Protein AF-A0AA50VEQ4-F1 (afdb_monomer)

Foldseek 3Di:
DVVVLVVCVVVVVLVVNLVVCVVVVVNLVSLVSCCPVVVPLVVLLVSCVVVLDPVSVLSSLLSPLLPLVSLLVCLQRVLVRDDCVSNVVNNDPPRPRPCVVVSNVVSVVVSVVVVVVVVVVVVVD

Structure (mmCIF, N/CA/C/O backbone):
data_AF-A0AA50VEQ4-F1
#
_entry.id   AF-A0AA50VEQ4-F1
#
loop_
_atom_site.group_PDB
_atom_site.id
_atom_site.type_symbol
_atom_site.label_atom_id
_atom_site.label_alt_id
_atom_site.label_comp_id
_atom_site.label_asym_id
_atom_site.label_entity_id
_atom_site.label_seq_id
_atom_site.pdbx_PDB_ins_code
_atom_site.Cartn_x
_atom_site.Cartn_y
_atom_site.Cartn_z
_atom_site.occupancy
_atom_site.B_iso_or_equiv
_atom_site.auth_seq_id
_atom_site.auth_comp_id
_atom_site.auth_asym_id
_atom_site.auth_atom_id
_atom_site.pdbx_PDB_model_num
ATOM 1 N N . ILE A 1 1 ? -20.248 -13.996 12.424 1.00 79.94 1 ILE A N 1
ATOM 2 C CA . ILE A 1 1 ? -19.191 -13.020 12.056 1.00 79.94 1 ILE A CA 1
ATOM 3 C C . ILE A 1 1 ? -19.666 -11.602 12.339 1.00 79.94 1 ILE A C 1
ATOM 5 O O . ILE A 1 1 ? -18.954 -10.915 13.048 1.00 79.94 1 ILE A O 1
ATOM 9 N 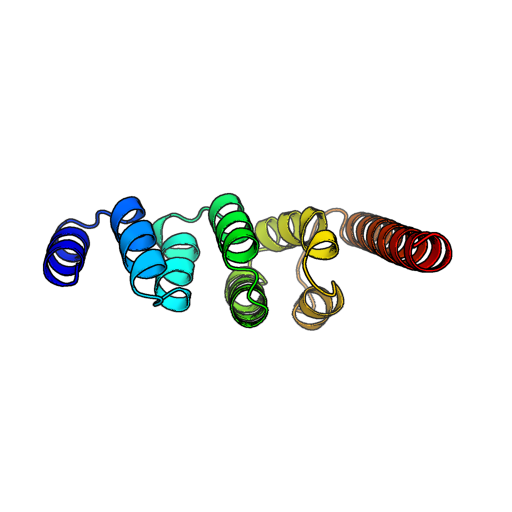N . GLN A 1 2 ? -20.857 -11.200 11.878 1.00 85.25 2 GLN A N 1
ATOM 10 C CA . GLN A 1 2 ? -21.395 -9.863 12.163 1.00 85.25 2 GLN A CA 1
ATOM 11 C C . GLN A 1 2 ? -21.469 -9.548 13.667 1.00 85.25 2 GLN A C 1
ATOM 13 O O . GLN A 1 2 ? -20.858 -8.588 14.097 1.00 85.25 2 GLN A O 1
ATOM 18 N N . GLU A 1 3 ? -22.055 -10.430 14.483 1.00 89.31 3 GLU A N 1
ATOM 19 C CA . GLU A 1 3 ? -22.104 -10.234 15.946 1.00 89.31 3 GLU A CA 1
ATOM 20 C C . GLU A 1 3 ? -20.712 -10.081 16.590 1.00 89.31 3 GLU A C 1
ATOM 22 O O . GLU A 1 3 ? -20.540 -9.337 17.547 1.00 89.31 3 GLU A O 1
ATOM 27 N N . ALA A 1 4 ? -19.694 -10.768 16.055 1.00 89.12 4 ALA A N 1
ATOM 28 C CA . ALA A 1 4 ? -18.322 -10.625 16.536 1.00 89.12 4 ALA A CA 1
ATOM 29 C C . ALA A 1 4 ? -17.716 -9.278 16.115 1.00 89.12 4 ALA A C 1
ATOM 31 O O . ALA A 1 4 ? -16.968 -8.686 16.884 1.00 89.12 4 ALA A O 1
ATOM 32 N N . LEU A 1 5 ? -18.049 -8.790 14.914 1.00 89.62 5 LEU A N 1
ATOM 33 C CA . LEU A 1 5 ? -17.630 -7.474 14.443 1.00 89.62 5 LEU A CA 1
ATOM 34 C C . LEU A 1 5 ? -18.252 -6.368 15.298 1.00 89.62 5 LEU A C 1
ATOM 36 O O . LEU A 1 5 ? -17.526 -5.462 15.686 1.00 89.62 5 LEU A O 1
ATOM 40 N N . ASP A 1 6 ? -19.536 -6.483 15.637 1.00 91.06 6 ASP A N 1
ATOM 41 C CA . ASP A 1 6 ? -20.250 -5.505 16.464 1.00 91.06 6 ASP A CA 1
ATOM 42 C C . ASP A 1 6 ? -19.614 -5.416 17.866 1.00 91.06 6 ASP A C 1
ATOM 44 O O . ASP A 1 6 ? -19.278 -4.334 18.341 1.00 91.06 6 ASP A O 1
ATOM 48 N N . VAL A 1 7 ? -19.307 -6.562 18.490 1.00 92.81 7 VAL A N 1
ATOM 49 C CA . VAL A 1 7 ? -18.580 -6.596 19.775 1.00 92.81 7 VAL A CA 1
ATOM 50 C C . VAL A 1 7 ? -17.183 -5.981 19.650 1.00 92.81 7 VAL A C 1
ATOM 52 O O . VAL A 1 7 ? -16.756 -5.236 20.534 1.00 92.81 7 VAL A O 1
ATOM 55 N N . CYS A 1 8 ? -16.449 -6.279 18.575 1.00 91.94 8 CYS A N 1
ATOM 56 C CA . CYS A 1 8 ? -15.130 -5.690 18.355 1.00 91.94 8 CYS A CA 1
ATOM 57 C C . CYS A 1 8 ? -15.202 -4.177 18.098 1.00 91.94 8 CYS A C 1
ATOM 59 O O . CYS A 1 8 ? -14.306 -3.464 18.540 1.00 91.94 8 CYS A O 1
ATOM 61 N N . GLN A 1 9 ? -16.251 -3.688 17.432 1.00 89.81 9 GLN A N 1
ATOM 62 C CA . GLN A 1 9 ? -16.507 -2.261 17.226 1.00 89.81 9 GLN A CA 1
ATOM 63 C C . GLN A 1 9 ? -16.780 -1.550 18.553 1.00 89.81 9 GLN A C 1
ATOM 65 O O . GLN A 1 9 ? -16.140 -0.537 18.832 1.00 89.81 9 GLN A O 1
ATOM 70 N N . ASP A 1 10 ? -17.647 -2.115 19.395 1.00 92.69 10 ASP A N 1
ATOM 71 C CA . ASP A 1 10 ? -18.003 -1.545 20.701 1.00 92.69 10 ASP A CA 1
ATOM 72 C C . ASP A 1 10 ? -16.809 -1.464 21.666 1.00 92.69 10 ASP A C 1
ATOM 74 O O . ASP A 1 10 ? -16.756 -0.584 22.525 1.00 92.69 10 ASP A O 1
ATOM 78 N N . ASN A 1 11 ? -15.846 -2.380 21.530 1.00 92.19 11 ASN A N 1
ATOM 79 C CA . ASN A 1 11 ? -14.659 -2.465 22.386 1.00 92.19 11 ASN A CA 1
ATOM 80 C C . ASN A 1 11 ? -13.378 -1.930 21.719 1.00 92.19 11 ASN A C 1
ATOM 82 O O . ASN A 1 11 ? -12.298 -2.063 22.292 1.00 92.19 11 ASN A O 1
ATOM 86 N N . GLU A 1 12 ? -13.476 -1.348 20.518 1.00 91.81 12 GLU A N 1
ATOM 87 C CA . GLU A 1 12 ? -12.338 -0.814 19.752 1.00 91.81 12 GLU A CA 1
ATOM 88 C C . GLU A 1 12 ? -11.202 -1.834 19.501 1.00 91.81 12 GLU A C 1
ATOM 90 O O . GLU A 1 12 ? -10.015 -1.495 19.454 1.00 91.81 12 GLU A O 1
ATOM 95 N N . PHE A 1 13 ? -11.550 -3.106 19.297 1.00 93.62 13 PHE A N 1
ATOM 96 C CA . PHE A 1 13 ? -10.607 -4.184 18.976 1.00 93.62 13 PHE A CA 1
ATOM 97 C C . PHE A 1 13 ? -10.194 -4.143 17.498 1.00 93.62 13 PHE A C 1
ATOM 99 O O . PHE A 1 13 ? -10.557 -4.995 16.687 1.00 93.62 13 PHE A O 1
ATOM 106 N N . TYR A 1 14 ? -9.442 -3.104 17.130 1.00 92.75 14 TYR A N 1
ATOM 107 C CA . TYR A 1 14 ? -9.080 -2.793 15.745 1.00 92.75 14 TYR A CA 1
ATOM 108 C C . TYR A 1 14 ? -8.360 -3.926 14.983 1.00 92.75 14 TYR A C 1
ATOM 110 O O . TYR A 1 14 ? -8.718 -4.153 13.824 1.00 92.75 14 TYR A O 1
ATOM 118 N N . PRO A 1 15 ? -7.378 -4.659 15.550 1.00 91.69 15 PRO A N 1
ATOM 119 C CA . PRO A 1 15 ? -6.750 -5.787 14.853 1.00 91.69 15 PRO A CA 1
ATOM 120 C C . PRO A 1 15 ? -7.748 -6.898 14.495 1.00 91.69 15 PRO A C 1
ATOM 122 O O . PRO A 1 15 ? -7.738 -7.420 13.378 1.00 91.69 15 PRO A O 1
ATOM 125 N N . GLU A 1 16 ? -8.642 -7.227 15.423 1.00 93.50 16 GLU A N 1
ATOM 126 C CA . GLU A 1 16 ? -9.687 -8.231 15.259 1.00 93.50 16 GLU A CA 1
ATOM 127 C C . GLU A 1 16 ? -10.739 -7.762 14.248 1.00 93.50 16 GLU A C 1
ATOM 129 O O . GLU A 1 16 ? -11.145 -8.544 13.389 1.00 93.50 16 GLU A O 1
ATOM 134 N N . MET A 1 17 ? -11.117 -6.479 14.271 1.00 92.75 17 MET A N 1
ATOM 135 C CA . MET A 1 17 ? -12.009 -5.882 13.266 1.00 92.75 17 MET A CA 1
ATOM 136 C C . MET A 1 17 ? -11.437 -6.030 11.857 1.00 92.75 17 MET A C 1
ATOM 138 O O . MET A 1 17 ? -12.145 -6.479 10.961 1.00 92.75 17 MET A O 1
ATOM 142 N N . VAL A 1 18 ? -10.154 -5.711 11.655 1.00 93.31 18 VAL A N 1
ATOM 143 C CA . VAL A 1 18 ? -9.477 -5.859 10.354 1.00 93.31 18 VAL A CA 1
ATOM 144 C C . VAL A 1 18 ? -9.522 -7.310 9.877 1.00 93.31 18 VAL A C 1
ATOM 146 O O . VAL A 1 18 ? -9.867 -7.569 8.723 1.00 93.31 18 VAL A O 1
ATOM 149 N N . PHE A 1 19 ? -9.232 -8.261 10.769 1.00 91.00 19 PHE A N 1
ATOM 150 C CA . PHE A 1 19 ? -9.303 -9.686 10.452 1.00 91.00 19 PHE A CA 1
ATOM 151 C C . PHE A 1 19 ? -10.722 -10.115 10.054 1.00 91.00 19 PHE A C 1
ATOM 153 O O . PHE A 1 19 ? -10.909 -10.787 9.036 1.00 91.00 19 PHE A O 1
ATOM 160 N N . LEU A 1 20 ? -11.736 -9.711 10.824 1.00 92.69 20 LEU A N 1
ATOM 161 C CA . LEU A 1 20 ? -13.132 -10.046 10.547 1.00 92.69 20 LEU A CA 1
ATOM 162 C C . LEU A 1 20 ? -13.602 -9.422 9.226 1.00 92.69 20 LEU A C 1
ATOM 164 O O . LEU A 1 20 ? -14.148 -10.133 8.385 1.00 92.69 20 LEU A O 1
ATOM 168 N N . LEU A 1 21 ? -13.332 -8.137 8.995 1.00 91.44 21 LEU A N 1
ATOM 169 C CA . LEU A 1 21 ? -13.707 -7.423 7.771 1.00 91.44 21 LEU A CA 1
ATOM 170 C C . LEU A 1 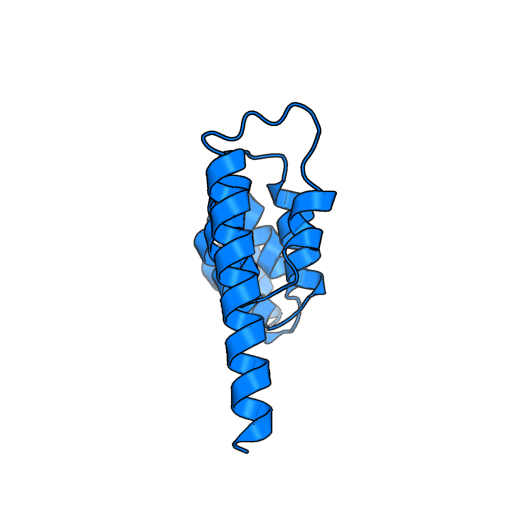21 ? -13.036 -8.018 6.528 1.00 91.44 21 LEU A C 1
ATOM 172 O O . LEU A 1 21 ? -13.704 -8.222 5.511 1.00 91.44 21 LEU A O 1
ATOM 176 N N . GLY A 1 22 ? -11.757 -8.397 6.621 1.00 89.25 22 GLY A N 1
ATOM 177 C CA . GLY A 1 22 ? -11.051 -9.103 5.549 1.00 89.25 22 GLY A CA 1
ATOM 178 C C . GLY A 1 22 ? -11.703 -10.444 5.184 1.00 89.25 22 GLY A C 1
ATOM 179 O O . GLY A 1 22 ? -11.767 -10.799 4.009 1.00 89.25 22 GLY A O 1
ATOM 180 N N . ARG A 1 23 ? -12.261 -11.167 6.167 1.00 88.75 23 ARG A N 1
ATOM 181 C CA . ARG A 1 23 ? -12.972 -12.445 5.953 1.00 88.75 23 ARG A CA 1
ATOM 182 C C . ARG A 1 23 ? -14.386 -12.279 5.401 1.00 88.75 23 ARG A C 1
ATOM 184 O O . ARG A 1 23 ? -14.851 -13.171 4.697 1.00 88.75 23 ARG A O 1
ATOM 191 N N . ILE A 1 24 ? -15.065 -11.180 5.728 1.00 90.00 24 ILE A N 1
ATOM 192 C CA . ILE A 1 24 ? -16.395 -10.841 5.188 1.00 90.00 24 ILE A CA 1
ATOM 193 C C . ILE A 1 24 ? -16.283 -10.340 3.739 1.00 90.00 24 ILE A C 1
ATOM 195 O O . ILE A 1 24 ? -17.244 -10.429 2.981 1.00 90.00 24 ILE A O 1
ATOM 199 N N . GLY A 1 25 ? -15.105 -9.845 3.345 1.00 86.44 25 GLY A N 1
ATOM 200 C CA . GLY A 1 25 ? -14.867 -9.213 2.047 1.00 86.44 25 GLY A CA 1
ATOM 201 C C . GLY A 1 25 ? -15.005 -7.690 2.080 1.00 86.44 25 GLY A C 1
ATOM 202 O O . GLY A 1 25 ? -14.909 -7.052 1.036 1.00 86.44 25 GLY A O 1
ATOM 203 N N . ASN A 1 26 ? -15.173 -7.088 3.262 1.00 90.31 26 ASN A N 1
ATOM 204 C CA . ASN A 1 26 ? -15.245 -5.636 3.437 1.00 90.31 26 ASN A CA 1
ATOM 205 C C . ASN A 1 26 ? -13.832 -5.029 3.558 1.00 90.31 26 ASN A C 1
ATOM 207 O O . ASN A 1 26 ? -13.465 -4.376 4.537 1.00 90.31 26 ASN A O 1
ATOM 211 N N . THR A 1 27 ? -12.996 -5.295 2.555 1.00 92.00 27 THR A N 1
ATOM 212 C CA . THR A 1 27 ? -11.554 -4.996 2.560 1.00 92.00 27 THR A CA 1
ATOM 213 C C . THR A 1 27 ? -11.243 -3.501 2.596 1.00 92.00 27 THR A C 1
ATOM 215 O O . THR A 1 27 ? -10.253 -3.099 3.203 1.00 92.00 27 THR A O 1
ATOM 218 N N . ARG A 1 28 ? -12.094 -2.656 2.002 1.00 91.38 28 ARG A N 1
ATOM 219 C CA . ARG A 1 28 ? -11.928 -1.193 2.024 1.00 91.38 28 ARG A CA 1
ATOM 220 C C . ARG A 1 28 ? -12.049 -0.620 3.438 1.00 91.38 28 ARG A C 1
ATOM 222 O O . ARG A 1 28 ? -11.237 0.211 3.832 1.00 91.38 28 ARG A O 1
ATOM 229 N N . GLU A 1 29 ? -13.033 -1.087 4.203 1.00 91.81 29 GLU A N 1
ATOM 230 C CA . GLU A 1 29 ? -13.231 -0.674 5.597 1.00 91.81 29 GLU A CA 1
ATOM 231 C C . GLU A 1 29 ? -12.100 -1.203 6.490 1.00 91.81 29 GLU A C 1
ATOM 233 O O . GLU A 1 29 ? -11.549 -0.463 7.305 1.00 91.81 29 GLU A O 1
ATOM 238 N N . ALA A 1 30 ? -11.670 -2.451 6.265 1.00 94.19 30 ALA A N 1
ATOM 239 C CA . ALA A 1 30 ? -10.496 -3.013 6.932 1.00 94.19 30 ALA A CA 1
ATOM 240 C C . ALA A 1 30 ? -9.246 -2.148 6.690 1.00 94.19 30 ALA A C 1
ATOM 242 O O . ALA A 1 30 ? -8.547 -1.780 7.634 1.00 94.19 30 ALA A O 1
ATOM 243 N N . LEU A 1 31 ? -8.995 -1.764 5.434 1.00 93.88 31 LEU A N 1
ATOM 244 C CA . LEU A 1 31 ? -7.878 -0.901 5.058 1.00 93.88 31 LEU A CA 1
ATOM 245 C C . LEU A 1 31 ? -7.955 0.469 5.745 1.00 93.88 31 LEU A C 1
ATOM 247 O O . LEU A 1 31 ? -6.940 0.955 6.247 1.00 93.88 31 LEU A O 1
ATOM 251 N N . GLN A 1 32 ? -9.146 1.066 5.817 1.00 92.50 32 GLN A N 1
ATOM 252 C CA . GLN A 1 32 ? -9.353 2.340 6.502 1.00 92.50 32 GLN A CA 1
ATOM 253 C C . GLN A 1 32 ? -9.000 2.246 7.993 1.00 92.50 32 GLN A C 1
ATOM 255 O O . GLN A 1 32 ? -8.273 3.097 8.505 1.00 92.50 32 GLN A O 1
ATOM 260 N N . ILE A 1 33 ? -9.414 1.178 8.681 1.00 93.31 33 ILE A N 1
ATOM 261 C CA . ILE A 1 33 ? -9.048 0.949 10.090 1.00 93.31 33 ILE A CA 1
ATOM 262 C C . ILE A 1 33 ? -7.528 0.823 10.245 1.00 93.31 33 ILE A C 1
ATOM 264 O O . ILE A 1 33 ? -6.950 1.402 11.170 1.00 93.31 33 ILE A O 1
ATOM 268 N N . ILE A 1 34 ? -6.850 0.119 9.333 1.00 93.25 34 ILE A N 1
ATOM 269 C CA . ILE A 1 34 ? -5.387 -0.016 9.389 1.00 93.25 34 ILE A CA 1
ATOM 270 C C . ILE A 1 34 ? -4.693 1.350 9.250 1.00 93.25 34 ILE A C 1
ATOM 272 O O . ILE A 1 34 ? -3.727 1.632 9.969 1.00 93.25 34 ILE A O 1
ATOM 276 N N . ILE A 1 35 ? -5.166 2.199 8.337 1.00 90.25 35 ILE A N 1
ATOM 277 C CA . ILE A 1 35 ? -4.550 3.500 8.049 1.00 90.25 35 ILE A CA 1
ATOM 278 C C . ILE A 1 35 ? -4.867 4.524 9.145 1.00 90.25 35 ILE A C 1
ATOM 280 O O . ILE A 1 35 ? -3.966 5.241 9.582 1.00 90.25 35 ILE A O 1
ATOM 284 N N . GLU A 1 36 ? -6.120 4.609 9.590 1.00 90.00 36 GLU A N 1
ATOM 285 C CA . GLU A 1 36 ? -6.582 5.665 10.496 1.00 90.00 36 GLU A CA 1
ATOM 286 C C . GLU A 1 36 ? -6.422 5.304 11.974 1.00 90.00 36 GLU A C 1
ATOM 288 O O . GLU A 1 36 ? -6.025 6.154 12.771 1.00 90.00 36 GLU A O 1
ATOM 293 N N . LYS A 1 37 ? -6.727 4.057 12.355 1.00 92.19 37 LYS A N 1
ATOM 294 C CA . LYS A 1 37 ? -6.773 3.628 13.764 1.00 92.19 37 LYS A CA 1
ATOM 295 C C . LYS A 1 37 ? -5.475 2.978 14.205 1.00 92.19 37 LYS A C 1
ATOM 297 O O . LYS A 1 37 ? -4.935 3.326 15.250 1.00 92.19 37 LYS A O 1
ATOM 302 N N . LEU A 1 38 ? -4.939 2.073 13.387 1.00 89.94 38 LEU A N 1
ATOM 303 C CA . LEU A 1 38 ? -3.662 1.416 13.681 1.00 89.94 38 LEU A CA 1
ATOM 304 C C . LEU A 1 38 ? -2.452 2.263 13.260 1.00 89.94 38 LEU A C 1
ATOM 306 O O . LEU A 1 38 ? -1.343 1.997 13.722 1.00 89.94 38 LEU A O 1
ATOM 310 N N . ASN A 1 39 ? -2.650 3.247 12.370 1.00 87.81 39 ASN A N 1
ATOM 311 C CA 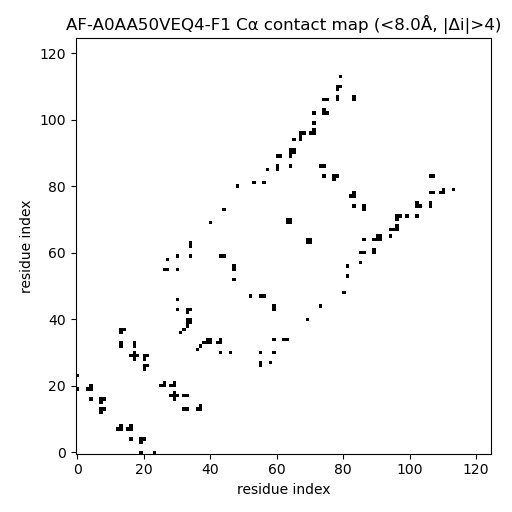. ASN A 1 39 ? -1.605 4.089 11.774 1.00 87.81 39 ASN A CA 1
ATOM 312 C C . ASN A 1 39 ? -0.373 3.277 11.320 1.00 87.81 39 ASN A C 1
ATOM 314 O O . ASN A 1 39 ? 0.775 3.708 11.450 1.00 87.81 39 ASN A O 1
ATOM 318 N N . ASN A 1 40 ? -0.610 2.064 10.807 1.00 90.31 40 ASN A N 1
ATOM 319 C CA . ASN A 1 40 ? 0.437 1.108 10.471 1.00 90.31 40 ASN A CA 1
ATOM 320 C C . ASN A 1 40 ? 0.484 0.879 8.961 1.00 90.31 40 ASN A C 1
ATOM 322 O O . ASN A 1 40 ? -0.140 -0.029 8.413 1.00 90.31 40 ASN A O 1
ATOM 326 N N . ILE A 1 41 ? 1.286 1.698 8.285 1.00 89.69 41 ILE A N 1
ATOM 327 C CA . ILE A 1 41 ? 1.452 1.642 6.831 1.00 89.69 41 ILE A CA 1
ATOM 328 C C . ILE A 1 41 ? 2.022 0.305 6.337 1.00 89.69 41 ILE A C 1
ATOM 330 O O . ILE A 1 41 ? 1.637 -0.165 5.272 1.00 89.69 41 ILE A O 1
ATOM 334 N N . ASN A 1 42 ? 2.908 -0.343 7.103 1.00 89.94 42 ASN A N 1
ATOM 335 C CA . ASN A 1 42 ? 3.460 -1.643 6.711 1.00 89.94 42 ASN A CA 1
ATOM 336 C C . ASN A 1 42 ? 2.374 -2.719 6.725 1.00 89.94 42 ASN A C 1
ATOM 338 O O . ASN A 1 42 ? 2.323 -3.545 5.817 1.00 89.94 42 ASN A O 1
ATOM 342 N N . HIS A 1 43 ? 1.488 -2.676 7.722 1.00 92.12 43 HIS A N 1
ATOM 343 C CA . HIS A 1 43 ? 0.322 -3.547 7.768 1.00 92.12 43 HIS A CA 1
ATOM 344 C C . HIS A 1 43 ? -0.620 -3.263 6.589 1.00 92.12 43 HIS A C 1
ATOM 346 O O . HIS A 1 43 ? -1.040 -4.203 5.928 1.00 92.12 43 HIS A O 1
ATOM 352 N N . ALA A 1 44 ? -0.866 -1.993 6.249 1.00 92.62 44 ALA A N 1
ATOM 353 C CA . ALA A 1 44 ? -1.720 -1.630 5.114 1.00 92.62 44 ALA A CA 1
ATOM 354 C C . ALA A 1 44 ? -1.158 -2.126 3.767 1.00 92.62 44 ALA A C 1
ATOM 356 O O . ALA A 1 44 ? -1.898 -2.646 2.934 1.00 92.62 44 ALA A O 1
ATOM 357 N N . ILE A 1 45 ? 0.161 -2.012 3.576 1.00 90.94 45 ILE A N 1
ATOM 358 C CA . ILE A 1 45 ? 0.873 -2.539 2.403 1.00 90.94 45 ILE A CA 1
ATOM 359 C C . ILE A 1 45 ? 0.730 -4.062 2.317 1.00 90.94 45 ILE A C 1
ATOM 361 O O . ILE A 1 45 ? 0.382 -4.579 1.257 1.00 90.94 45 ILE A O 1
ATOM 365 N N . ASN A 1 46 ? 0.976 -4.776 3.420 1.00 91.25 46 ASN A N 1
ATOM 366 C CA . ASN A 1 46 ? 0.846 -6.233 3.454 1.00 91.25 46 ASN A CA 1
ATOM 367 C C . ASN A 1 46 ? -0.602 -6.665 3.185 1.00 91.25 46 ASN A C 1
ATOM 369 O O . ASN A 1 46 ? -0.824 -7.584 2.407 1.00 91.25 46 ASN A O 1
ATOM 373 N N . PHE A 1 47 ? -1.580 -5.952 3.745 1.00 92.25 47 PHE A N 1
ATOM 374 C CA . PHE A 1 47 ? -2.997 -6.209 3.509 1.00 92.25 47 PHE A CA 1
ATOM 375 C C . PHE A 1 47 ? -3.357 -6.059 2.021 1.00 92.25 47 PHE A C 1
ATOM 377 O O . PHE A 1 47 ? -3.962 -6.948 1.428 1.00 92.25 47 PHE A O 1
ATOM 384 N N . CYS A 1 48 ? -2.909 -4.984 1.362 1.00 91.94 48 CYS A N 1
ATOM 385 C CA . CYS A 1 48 ? -3.141 -4.801 -0.078 1.00 91.94 48 CYS A CA 1
ATOM 386 C C . CYS A 1 48 ? -2.452 -5.886 -0.925 1.00 91.94 48 CYS A C 1
ATOM 388 O O . CYS A 1 48 ? -2.986 -6.309 -1.951 1.00 91.94 48 CYS A O 1
ATOM 390 N N . GLN A 1 49 ? -1.271 -6.346 -0.501 1.00 89.69 49 GLN A N 1
ATOM 391 C CA . GLN A 1 49 ? -0.550 -7.441 -1.146 1.00 89.69 49 GLN A CA 1
ATOM 392 C C . GLN A 1 49 ? -1.298 -8.777 -1.014 1.00 89.69 49 GLN A C 1
ATOM 394 O 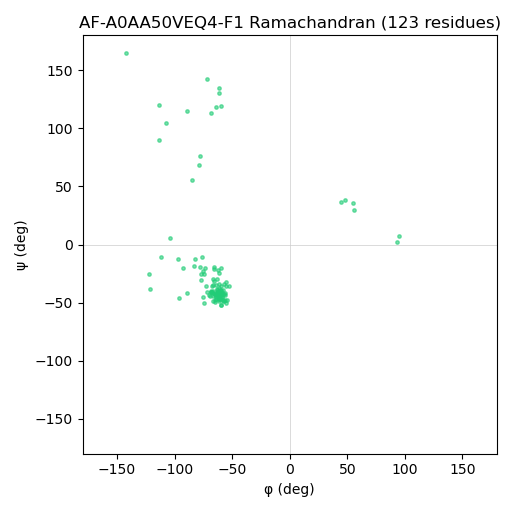O . GLN A 1 49 ? -1.458 -9.476 -2.011 1.00 89.69 49 GLN A O 1
ATOM 399 N N . GLU A 1 50 ? -1.750 -9.136 0.188 1.00 89.75 50 GLU A N 1
ATOM 400 C CA . GLU A 1 50 ? -2.447 -10.402 0.464 1.00 89.75 50 GLU A CA 1
ATOM 401 C C . GLU A 1 50 ? -3.757 -10.523 -0.318 1.00 89.75 50 GLU A C 1
ATOM 403 O O . GLU A 1 50 ? -4.087 -11.596 -0.821 1.00 89.75 50 GLU A O 1
ATOM 408 N N . HIS A 1 51 ? -4.475 -9.410 -0.468 1.00 87.50 51 HIS A N 1
ATOM 409 C CA . HIS A 1 51 ? -5.736 -9.366 -1.203 1.00 87.50 51 HIS A CA 1
ATOM 410 C C . HIS A 1 51 ? -5.566 -9.238 -2.728 1.00 87.50 51 HIS A C 1
ATOM 412 O O . HIS A 1 51 ? -6.534 -9.449 -3.455 1.00 87.50 51 HIS A O 1
ATOM 418 N N . ASN A 1 52 ? -4.356 -8.932 -3.219 1.00 85.19 52 ASN A N 1
ATOM 419 C CA . ASN A 1 52 ? -4.025 -8.787 -4.644 1.00 85.19 52 ASN A CA 1
ATOM 420 C C . ASN A 1 52 ? -5.022 -7.904 -5.435 1.00 85.19 52 ASN A C 1
ATOM 422 O O . ASN A 1 52 ? -5.365 -8.195 -6.583 1.00 85.19 52 ASN A O 1
ATOM 426 N N .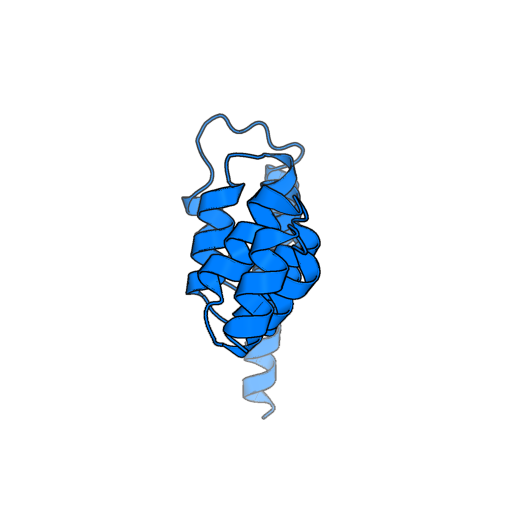 ASP A 1 53 ? -5.496 -6.824 -4.808 1.00 86.19 53 ASP A N 1
ATOM 427 C CA . ASP A 1 53 ? -6.552 -5.957 -5.335 1.00 86.19 53 ASP A CA 1
ATOM 428 C C . ASP A 1 53 ? -6.016 -4.555 -5.667 1.00 86.19 53 ASP A C 1
ATOM 430 O O . ASP A 1 53 ? -5.524 -3.822 -4.805 1.00 86.19 53 ASP A O 1
ATOM 434 N N . LYS A 1 54 ? -6.137 -4.162 -6.940 1.00 86.75 54 LYS A N 1
ATOM 435 C CA . LYS A 1 54 ? -5.698 -2.851 -7.441 1.00 86.75 54 LYS A CA 1
ATOM 436 C C . LYS A 1 54 ? -6.517 -1.689 -6.874 1.00 86.75 54 LYS A C 1
ATOM 438 O O . LYS A 1 54 ? -5.979 -0.583 -6.751 1.00 86.75 54 LYS A O 1
ATOM 443 N N . GLU A 1 55 ? -7.790 -1.899 -6.545 1.00 89.38 55 GLU A N 1
ATOM 444 C CA . GLU A 1 55 ? -8.622 -0.856 -5.940 1.00 89.38 55 GLU A CA 1
ATOM 445 C C . GLU A 1 55 ? -8.143 -0.540 -4.520 1.00 89.38 55 GLU A C 1
ATOM 447 O O . GLU A 1 55 ? -7.973 0.637 -4.199 1.00 89.38 55 GLU A O 1
ATOM 452 N N . LEU A 1 56 ? -7.772 -1.555 -3.728 1.00 92.38 56 LEU A N 1
ATOM 453 C CA . LEU A 1 56 ? -7.166 -1.351 -2.404 1.00 92.38 56 LEU A CA 1
ATOM 454 C C . LEU A 1 56 ? -5.863 -0.556 -2.478 1.00 92.38 56 LEU A C 1
ATOM 456 O O . LEU A 1 56 ? -5.663 0.370 -1.695 1.00 92.38 56 LEU A O 1
ATOM 460 N N . TRP A 1 57 ? -4.998 -0.852 -3.451 1.00 92.75 57 TRP A N 1
ATOM 461 C CA . TRP A 1 57 ? -3.789 -0.053 -3.676 1.00 92.75 57 TRP A CA 1
ATOM 462 C C . TRP A 1 57 ? -4.115 1.400 -4.022 1.00 92.75 57 TRP A C 1
ATOM 464 O O . TRP A 1 57 ? -3.464 2.316 -3.521 1.00 92.75 57 TRP A O 1
ATOM 474 N N . THR A 1 58 ? -5.135 1.625 -4.849 1.00 91.50 58 THR A N 1
ATOM 475 C CA . THR A 1 58 ? -5.587 2.977 -5.199 1.00 91.50 58 THR A CA 1
ATOM 476 C C . THR A 1 58 ? -6.079 3.732 -3.966 1.00 91.50 58 THR A C 1
ATOM 478 O O . THR A 1 58 ? -5.718 4.896 -3.775 1.00 91.50 58 THR A O 1
ATOM 481 N N . ASP A 1 59 ? -6.868 3.079 -3.116 1.00 92.19 59 ASP A N 1
ATOM 482 C CA . ASP A 1 59 ? -7.384 3.672 -1.883 1.00 92.19 59 ASP A CA 1
ATOM 483 C C . ASP A 1 59 ? -6.266 3.942 -0.870 1.00 92.19 59 ASP A C 1
ATOM 485 O O . ASP A 1 59 ? -6.229 5.023 -0.280 1.00 92.19 59 ASP A O 1
ATOM 489 N N . LEU A 1 60 ? -5.310 3.018 -0.729 1.00 93.00 60 LEU A N 1
ATOM 490 C CA . LEU A 1 60 ? -4.128 3.194 0.113 1.00 93.00 60 LEU A CA 1
ATOM 491 C C . LEU A 1 60 ? -3.324 4.424 -0.316 1.00 93.00 60 LEU A C 1
ATOM 493 O O . LEU A 1 60 ? -2.979 5.257 0.523 1.00 93.00 60 LEU A O 1
ATOM 497 N N . ILE A 1 61 ? -3.045 4.568 -1.616 1.00 91.94 61 ILE A N 1
ATOM 498 C CA . ILE A 1 61 ? -2.308 5.718 -2.156 1.00 91.94 61 ILE A CA 1
ATOM 499 C C . ILE A 1 61 ? -3.064 7.010 -1.847 1.00 91.94 61 ILE A C 1
ATOM 501 O O . ILE A 1 61 ? -2.487 7.921 -1.259 1.00 91.94 61 ILE A O 1
ATOM 505 N N . LYS A 1 62 ? -4.357 7.084 -2.180 1.00 90.75 62 LYS A N 1
ATOM 506 C CA . LYS A 1 62 ? -5.171 8.290 -1.957 1.00 90.75 62 LYS A CA 1
ATOM 507 C C . LYS A 1 62 ? -5.178 8.730 -0.494 1.00 90.75 62 LYS A C 1
ATOM 509 O O . LYS A 1 62 ? -5.045 9.916 -0.219 1.00 90.75 62 LYS A O 1
ATOM 514 N N . GLN A 1 63 ? -5.297 7.787 0.438 1.00 89.06 63 GLN A N 1
ATOM 515 C CA . GLN A 1 63 ? -5.352 8.094 1.869 1.00 89.06 63 GLN A CA 1
ATOM 516 C C . GLN A 1 63 ? -3.990 8.485 2.461 1.00 89.06 63 GLN A C 1
ATOM 518 O O . GLN A 1 63 ? -3.930 9.183 3.472 1.00 89.06 63 GLN A O 1
ATOM 523 N N . THR A 1 64 ? -2.884 8.042 1.857 1.00 88.62 64 THR A N 1
ATOM 524 C CA . THR A 1 64 ? -1.542 8.178 2.453 1.00 88.62 64 THR A CA 1
ATOM 525 C C . THR A 1 64 ? -0.626 9.149 1.718 1.00 88.62 64 THR A C 1
ATOM 527 O O . THR A 1 64 ? 0.404 9.533 2.266 1.00 88.62 64 THR A O 1
ATOM 530 N N . VAL A 1 65 ? -0.995 9.613 0.522 1.00 88.06 65 VAL A N 1
ATOM 531 C CA . VAL A 1 65 ? -0.140 10.484 -0.301 1.00 88.06 65 VAL A CA 1
ATOM 532 C C . VAL A 1 65 ? 0.128 11.862 0.311 1.00 88.06 65 VAL A C 1
ATOM 534 O O . VAL A 1 65 ? 1.113 12.512 -0.029 1.00 88.06 65 VAL A O 1
ATOM 537 N N . HIS A 1 66 ? -0.702 12.290 1.261 1.00 85.38 66 HIS A N 1
ATOM 538 C CA . HIS A 1 66 ? -0.500 13.524 2.024 1.00 85.38 66 HIS A CA 1
ATOM 539 C C . HIS A 1 66 ? 0.590 13.405 3.104 1.00 85.38 66 HIS A C 1
ATOM 541 O O . HIS A 1 66 ? 0.987 14.416 3.677 1.00 85.38 66 HIS A O 1
ATOM 547 N N . LYS A 1 67 ? 1.070 12.186 3.393 1.00 86.75 67 LYS A N 1
ATOM 548 C CA . LYS A 1 67 ? 2.084 11.882 4.411 1.00 86.75 67 LYS A CA 1
ATOM 549 C C . LYS A 1 67 ? 3.420 11.515 3.734 1.00 86.75 67 LYS A C 1
ATOM 551 O O . LYS A 1 67 ? 3.540 10.398 3.216 1.00 86.75 67 LYS A O 1
ATOM 556 N N . PRO A 1 68 ? 4.436 12.403 3.716 1.00 85.88 68 PRO A N 1
ATOM 557 C CA . PRO A 1 68 ? 5.710 12.163 3.021 1.00 85.88 68 PRO A CA 1
ATOM 558 C C . PRO A 1 68 ? 6.423 10.870 3.449 1.00 85.88 68 PRO A C 1
ATOM 560 O O . PRO A 1 68 ? 7.018 10.162 2.628 1.00 85.88 68 PRO A O 1
ATOM 563 N N . GLU A 1 69 ? 6.331 10.519 4.730 1.00 84.81 69 GLU A N 1
ATOM 564 C CA . GLU A 1 69 ? 6.876 9.288 5.296 1.00 84.81 69 GLU A CA 1
ATOM 565 C C . GLU A 1 69 ? 6.211 8.036 4.706 1.00 84.81 69 GLU A C 1
ATOM 567 O O . GLU A 1 69 ? 6.897 7.059 4.388 1.00 84.81 69 GLU A O 1
ATOM 572 N N . CYS A 1 70 ? 4.895 8.078 4.475 1.00 87.69 70 CYS A N 1
ATOM 573 C CA . CYS A 1 70 ? 4.161 6.983 3.849 1.00 87.69 70 CYS A CA 1
ATOM 574 C C . CYS A 1 70 ? 4.527 6.857 2.372 1.00 87.69 70 CYS A C 1
ATOM 576 O O . CYS A 1 70 ? 4.801 5.750 1.910 1.00 87.69 70 CYS A O 1
ATOM 578 N N . VAL A 1 71 ? 4.614 7.975 1.644 1.00 88.19 71 VAL A N 1
ATOM 579 C CA . VAL A 1 71 ? 5.019 7.967 0.229 1.00 88.19 71 VAL A CA 1
ATOM 580 C C . VAL A 1 71 ? 6.416 7.368 0.061 1.00 88.19 71 VAL A C 1
ATOM 582 O O . VAL A 1 71 ? 6.626 6.536 -0.820 1.00 88.19 71 VAL A O 1
ATOM 585 N N . THR A 1 72 ? 7.356 7.709 0.944 1.00 86.81 72 THR A N 1
ATOM 586 C CA . THR A 1 72 ? 8.719 7.145 0.932 1.00 86.81 72 THR A CA 1
ATOM 587 C C . THR A 1 72 ? 8.717 5.621 1.090 1.00 86.81 72 THR A C 1
ATOM 589 O O . THR A 1 72 ? 9.491 4.918 0.435 1.00 86.81 72 THR A O 1
ATOM 592 N N . LEU A 1 73 ? 7.854 5.086 1.957 1.00 87.81 73 LEU A N 1
ATOM 593 C CA . LEU A 1 73 ? 7.719 3.642 2.164 1.00 87.81 73 LEU A CA 1
ATOM 594 C C . LEU A 1 73 ? 7.037 2.957 0.977 1.00 87.81 73 LEU A C 1
ATOM 596 O O . LEU A 1 73 ? 7.495 1.897 0.545 1.00 87.81 73 LEU A O 1
ATOM 600 N N . LEU A 1 74 ? 5.998 3.580 0.418 1.00 89.25 74 LEU A N 1
ATOM 601 C CA . LEU A 1 74 ? 5.308 3.084 -0.770 1.00 89.25 74 LEU A CA 1
ATOM 602 C C . LEU A 1 74 ? 6.250 3.021 -1.972 1.00 89.25 74 LEU A C 1
ATOM 604 O O . LEU A 1 74 ? 6.314 1.982 -2.622 1.00 89.25 74 LEU A O 1
ATOM 608 N N . LEU A 1 75 ? 7.062 4.056 -2.213 1.00 87.38 75 LEU A N 1
ATOM 609 C CA . LEU A 1 75 ? 8.055 4.073 -3.295 1.00 87.38 75 LEU A CA 1
ATOM 610 C C . LEU A 1 75 ? 8.989 2.857 -3.263 1.00 87.38 75 LEU A C 1
ATOM 612 O O . LEU A 1 75 ? 9.352 2.337 -4.311 1.00 87.38 75 LEU A O 1
ATOM 616 N N . LYS A 1 76 ? 9.347 2.363 -2.074 1.00 84.31 76 LYS A N 1
ATOM 617 C CA . LYS A 1 76 ? 10.256 1.218 -1.917 1.00 84.31 76 LYS A CA 1
ATOM 618 C C . LYS A 1 76 ? 9.603 -0.142 -2.165 1.00 84.31 76 LYS A C 1
ATOM 620 O O . LYS A 1 76 ? 10.327 -1.118 -2.335 1.00 84.31 76 LYS A O 1
ATOM 625 N N . ARG A 1 77 ? 8.272 -0.243 -2.105 1.00 82.62 77 ARG A N 1
ATOM 626 C CA . ARG A 1 77 ? 7.557 -1.534 -2.122 1.00 82.62 77 ARG A CA 1
ATOM 627 C C . ARG A 1 77 ? 6.557 -1.681 -3.262 1.00 82.62 77 ARG A C 1
ATOM 629 O O . ARG A 1 77 ? 6.277 -2.804 -3.661 1.00 82.62 77 ARG A O 1
ATOM 636 N N . ILE A 1 78 ? 6.026 -0.577 -3.782 1.00 83.81 78 ILE A N 1
ATOM 637 C CA . ILE A 1 78 ? 4.870 -0.597 -4.678 1.00 83.81 78 ILE A CA 1
ATOM 638 C C . ILE A 1 78 ? 5.162 -1.243 -6.037 1.00 83.81 78 ILE A C 1
ATOM 640 O O . ILE A 1 78 ? 4.309 -1.955 -6.558 1.00 83.81 78 ILE A O 1
ATOM 644 N N . GLY A 1 79 ? 6.376 -1.056 -6.571 1.00 78.12 79 GLY A N 1
ATOM 645 C CA . GLY A 1 79 ? 6.747 -1.544 -7.904 1.00 78.12 79 GLY A CA 1
ATOM 646 C C . GLY A 1 79 ? 6.703 -3.062 -8.050 1.00 78.12 79 GLY A C 1
ATOM 647 O O . GLY A 1 79 ? 6.490 -3.553 -9.150 1.00 78.12 79 GLY A O 1
ATOM 648 N N . ASN A 1 80 ? 6.794 -3.807 -6.948 1.00 78.19 80 ASN A N 1
ATOM 649 C CA . ASN A 1 80 ? 6.691 -5.264 -6.990 1.00 78.19 80 ASN A CA 1
ATOM 650 C C . ASN A 1 80 ? 5.255 -5.755 -7.233 1.00 78.19 80 ASN A C 1
ATOM 652 O O . ASN A 1 80 ? 5.072 -6.902 -7.640 1.00 78.19 80 ASN A O 1
ATOM 656 N N . TYR A 1 81 ? 4.248 -4.914 -6.968 1.00 81.94 81 TYR A N 1
ATOM 657 C CA . TYR A 1 81 ? 2.845 -5.331 -6.877 1.00 81.94 81 TYR A CA 1
ATOM 658 C C . TYR A 1 81 ? 1.926 -4.611 -7.866 1.00 81.94 81 TYR A C 1
ATOM 660 O O . TYR A 1 81 ? 1.020 -5.233 -8.418 1.00 81.94 81 TYR A O 1
ATOM 668 N N . VAL A 1 82 ? 2.138 -3.315 -8.114 1.00 86.00 82 VAL A N 1
ATOM 669 C CA . VAL A 1 82 ? 1.312 -2.512 -9.032 1.00 86.00 82 VAL A CA 1
ATOM 670 C C . VAL A 1 82 ? 2.161 -1.523 -9.830 1.00 86.00 82 VAL A C 1
ATOM 672 O O . VAL A 1 82 ? 3.308 -1.254 -9.479 1.00 86.00 82 VAL A O 1
ATOM 675 N N . ASP A 1 83 ? 1.593 -0.966 -10.908 1.00 86.00 83 ASP A N 1
ATOM 676 C CA . ASP A 1 83 ? 2.281 0.036 -11.731 1.00 86.00 83 ASP A CA 1
ATOM 677 C C . ASP A 1 83 ? 2.634 1.265 -10.866 1.00 86.00 83 ASP A C 1
ATOM 679 O O . ASP A 1 83 ? 1.728 1.945 -10.363 1.00 86.00 83 ASP A O 1
ATOM 683 N N . PRO A 1 84 ? 3.927 1.607 -10.715 1.00 86.25 84 PRO A N 1
ATOM 684 C CA . PRO A 1 84 ? 4.337 2.749 -9.909 1.00 86.25 84 PRO A CA 1
ATOM 685 C C . PRO A 1 84 ? 3.774 4.095 -10.364 1.00 86.25 84 PRO A C 1
ATOM 687 O O . PRO A 1 84 ? 3.719 5.037 -9.567 1.00 86.25 84 PRO A O 1
ATOM 690 N N . ARG A 1 85 ? 3.326 4.208 -11.622 1.00 87.38 85 ARG A N 1
ATOM 691 C CA . ARG A 1 85 ? 2.639 5.405 -12.126 1.00 87.38 85 ARG A CA 1
ATOM 692 C C . ARG A 1 85 ? 1.428 5.766 -11.273 1.00 87.38 85 ARG A C 1
ATOM 694 O O . ARG A 1 85 ? 1.176 6.955 -11.100 1.00 87.38 85 ARG A O 1
ATOM 701 N N . MET A 1 86 ? 0.739 4.775 -10.696 1.00 88.69 86 MET A N 1
ATOM 702 C CA . MET A 1 86 ? -0.395 5.004 -9.796 1.00 88.69 86 MET A CA 1
ATOM 703 C C . MET A 1 86 ? -0.002 5.866 -8.595 1.00 88.69 86 MET A C 1
ATOM 705 O O . MET A 1 86 ? -0.758 6.746 -8.200 1.00 88.69 86 MET A O 1
ATOM 709 N N . LEU A 1 87 ? 1.190 5.658 -8.031 1.00 88.62 87 LEU A N 1
ATOM 710 C CA . LEU A 1 87 ? 1.677 6.476 -6.923 1.00 88.62 87 LEU A CA 1
ATOM 711 C C . LEU A 1 87 ? 2.112 7.853 -7.417 1.00 88.62 87 LEU A C 1
ATOM 713 O O . LEU A 1 87 ? 1.652 8.859 -6.888 1.00 88.62 87 LEU A O 1
ATOM 717 N N . ILE A 1 88 ? 2.946 7.898 -8.461 1.00 86.00 88 ILE A N 1
ATOM 718 C CA . ILE A 1 88 ? 3.533 9.141 -8.989 1.00 86.00 88 ILE A CA 1
ATOM 719 C C . ILE A 1 88 ? 2.451 10.154 -9.378 1.00 86.00 88 ILE A C 1
ATOM 721 O O . ILE A 1 88 ? 2.583 11.333 -9.066 1.00 86.00 88 ILE A O 1
ATOM 725 N N . GLN A 1 89 ? 1.371 9.700 -10.018 1.00 88.69 89 GLN A N 1
ATOM 726 C CA . GLN A 1 89 ? 0.262 10.562 -10.441 1.00 88.69 89 GLN A CA 1
ATOM 727 C C . GLN A 1 89 ? -0.516 11.185 -9.276 1.00 88.69 89 GLN A C 1
ATOM 729 O O . GLN A 1 89 ? -1.188 12.193 -9.478 1.00 88.69 89 GLN A O 1
ATOM 734 N N . ASN A 1 90 ? -0.435 10.607 -8.074 1.00 88.56 90 ASN A N 1
ATOM 735 C CA . ASN A 1 90 ? -1.126 11.114 -6.890 1.00 88.56 90 ASN A CA 1
ATOM 736 C C . ASN A 1 90 ? -0.230 11.990 -5.998 1.00 88.56 90 ASN A C 1
ATOM 738 O O . ASN A 1 90 ? -0.755 12.663 -5.111 1.00 88.56 90 ASN A O 1
ATOM 742 N N . ILE A 1 91 ? 1.096 12.008 -6.205 1.00 86.12 91 ILE A N 1
ATOM 743 C CA . ILE A 1 91 ? 2.016 12.834 -5.405 1.00 86.12 91 ILE A CA 1
ATOM 744 C C . ILE A 1 91 ? 1.694 14.314 -5.635 1.00 86.12 91 ILE A C 1
ATOM 746 O O . ILE A 1 91 ? 1.817 14.832 -6.745 1.00 86.12 91 ILE A O 1
ATOM 750 N N . GLN A 1 92 ? 1.300 15.008 -4.566 1.00 78.62 92 GLN A N 1
ATOM 751 C CA . GLN A 1 92 ? 0.975 16.430 -4.623 1.00 78.62 92 GLN A CA 1
ATOM 752 C C . GLN A 1 92 ? 2.231 17.289 -4.810 1.00 78.62 92 GLN A C 1
ATOM 754 O O . GLN A 1 92 ? 3.289 17.029 -4.229 1.00 78.62 92 GLN A O 1
ATOM 759 N N . SER A 1 93 ? 2.106 18.357 -5.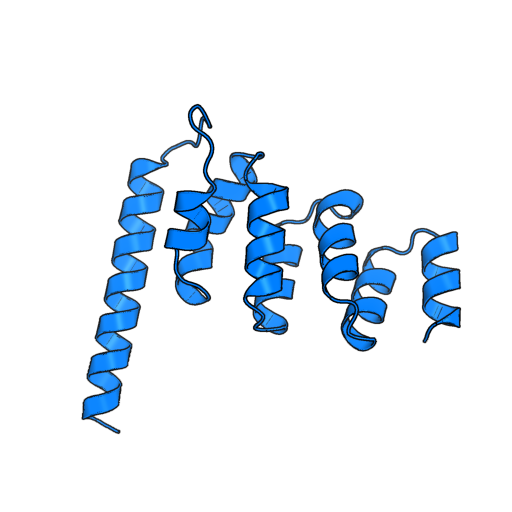602 1.00 73.94 93 SER A N 1
ATOM 760 C CA . SER A 1 93 ? 3.167 19.352 -5.762 1.00 73.94 93 SER A CA 1
ATOM 761 C C . SER A 1 93 ? 3.476 20.025 -4.420 1.00 73.94 93 SER A C 1
ATOM 763 O O . SER A 1 93 ? 2.566 20.480 -3.734 1.00 73.94 93 SER A O 1
ATOM 765 N N . GLY A 1 94 ? 4.758 20.089 -4.051 1.00 73.12 94 GLY A N 1
ATOM 766 C CA . GLY A 1 94 ? 5.206 20.654 -2.771 1.00 73.12 94 GLY A CA 1
ATOM 767 C C . GLY A 1 94 ? 5.363 19.640 -1.632 1.00 73.12 94 GLY A C 1
ATOM 768 O O . GLY A 1 94 ? 5.717 20.034 -0.527 1.00 73.12 94 GLY A O 1
ATOM 769 N N . CYS A 1 95 ? 5.143 18.344 -1.879 1.00 77.50 95 CYS A N 1
ATOM 770 C CA . CYS A 1 95 ? 5.441 17.301 -0.900 1.00 77.50 95 CYS A CA 1
ATOM 771 C C . CYS A 1 95 ? 6.965 17.180 -0.693 1.00 77.50 95 CYS A C 1
ATOM 773 O O . CYS A 1 95 ? 7.693 16.780 -1.607 1.00 77.50 95 CYS A O 1
ATOM 775 N N . GLU A 1 96 ? 7.457 17.526 0.500 1.00 78.62 96 GLU A N 1
ATOM 776 C CA . GLU A 1 96 ? 8.877 17.417 0.861 1.00 78.62 96 GLU A CA 1
ATOM 777 C C . GLU A 1 96 ? 9.247 15.967 1.192 1.00 78.62 96 GLU A C 1
ATOM 779 O O . GLU A 1 96 ? 9.387 15.560 2.345 1.00 78.62 96 GLU A O 1
ATOM 784 N N . ILE A 1 97 ? 9.392 15.155 0.149 1.00 81.88 97 ILE A N 1
ATOM 785 C CA . ILE A 1 97 ? 9.851 13.774 0.277 1.00 81.88 97 ILE A CA 1
ATOM 786 C C . ILE A 1 97 ? 11.376 13.766 0.184 1.00 81.88 97 ILE A C 1
ATOM 788 O O . ILE A 1 97 ? 11.963 14.084 -0.856 1.00 81.88 97 ILE A O 1
ATOM 792 N N . LYS A 1 98 ? 12.030 13.381 1.280 1.00 80.69 98 LYS A N 1
ATOM 793 C CA . LYS A 1 98 ? 13.486 13.251 1.322 1.00 80.69 98 LYS A CA 1
ATOM 794 C C . LYS A 1 98 ? 13.951 12.198 0.311 1.00 80.69 98 LYS A C 1
ATOM 796 O O . LYS A 1 98 ? 13.370 11.119 0.223 1.00 80.69 98 LYS A O 1
ATOM 801 N N . ASP A 1 99 ? 14.993 12.522 -0.451 1.00 83.06 99 ASP A N 1
ATOM 802 C CA . ASP A 1 99 ? 15.604 11.622 -1.436 1.00 83.06 99 ASP A CA 1
ATOM 803 C C . ASP A 1 99 ? 14.603 11.088 -2.486 1.00 83.06 9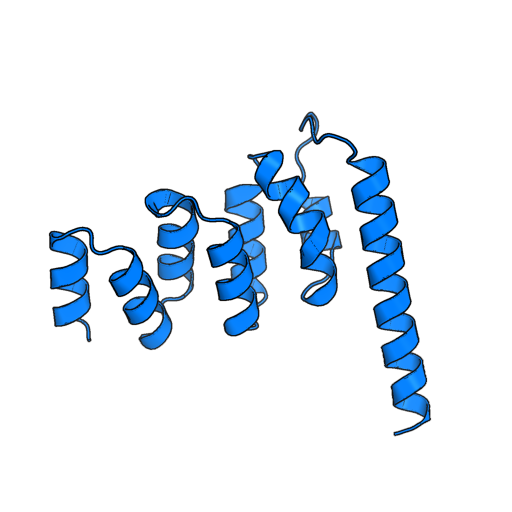9 ASP A C 1
ATOM 805 O O . ASP A 1 99 ? 14.767 9.994 -3.032 1.00 83.06 99 ASP A O 1
ATOM 809 N N . LEU A 1 100 ? 13.554 11.867 -2.800 1.00 84.12 100 LEU A N 1
ATOM 810 C CA . LEU A 1 100 ? 12.493 11.482 -3.739 1.00 84.12 100 LEU A CA 1
ATOM 811 C C . LEU A 1 100 ? 13.047 11.065 -5.099 1.00 84.12 100 LEU A C 1
ATOM 813 O O . LEU A 1 100 ? 12.674 10.024 -5.630 1.00 84.12 100 LEU A O 1
ATOM 817 N N . LYS A 1 101 ? 13.952 11.872 -5.662 1.00 84.31 101 LYS A N 1
ATOM 818 C CA . LYS A 1 101 ? 14.546 11.616 -6.979 1.00 84.31 101 LYS A CA 1
ATOM 819 C C . LYS A 1 101 ? 15.299 10.284 -7.009 1.00 84.31 101 LYS A C 1
ATOM 821 O O . LYS A 1 101 ? 15.155 9.533 -7.967 1.00 84.31 101 LYS A O 1
ATOM 826 N N . GLU A 1 102 ? 16.081 9.996 -5.971 1.00 87.19 102 GLU A N 1
ATOM 827 C CA . GLU A 1 102 ? 16.835 8.745 -5.860 1.00 87.19 102 GLU A CA 1
ATOM 828 C C . GLU A 1 102 ? 15.897 7.552 -5.644 1.00 87.19 102 GLU A C 1
ATOM 830 O O . GLU A 1 102 ? 16.018 6.538 -6.329 1.00 87.19 102 GLU A O 1
ATOM 835 N N . SER A 1 103 ? 14.903 7.705 -4.766 1.00 86.56 103 SER A N 1
ATOM 836 C CA . SER A 1 103 ? 13.891 6.678 -4.494 1.00 86.56 103 SER A CA 1
ATOM 837 C C . SER A 1 103 ? 13.068 6.341 -5.740 1.00 86.56 103 SER A C 1
ATOM 839 O O . SER A 1 103 ? 12.831 5.166 -6.015 1.00 86.56 103 SER A O 1
ATOM 841 N N . LEU A 1 104 ? 12.679 7.351 -6.524 1.00 85.12 104 LEU A N 1
ATOM 842 C CA . LEU A 1 104 ? 11.988 7.178 -7.802 1.00 85.12 104 LEU A CA 1
ATOM 843 C C . LEU A 1 104 ? 12.874 6.470 -8.826 1.00 85.12 104 LEU A C 1
ATOM 845 O O . LEU A 1 104 ? 12.437 5.497 -9.434 1.00 85.12 104 LEU A O 1
ATOM 849 N N . ALA A 1 105 ? 14.115 6.929 -9.007 1.00 87.38 105 ALA A N 1
ATOM 850 C CA . ALA A 1 105 ? 15.042 6.322 -9.957 1.00 87.38 105 ALA A CA 1
ATOM 851 C C . ALA A 1 105 ? 15.280 4.842 -9.630 1.00 87.38 105 ALA A C 1
ATOM 853 O O . ALA A 1 105 ? 15.186 3.995 -10.516 1.00 87.38 105 ALA A O 1
ATOM 854 N N . LYS A 1 106 ? 15.510 4.526 -8.351 1.00 87.62 106 LYS A N 1
ATOM 855 C CA . LYS A 1 106 ? 15.686 3.151 -7.883 1.00 87.62 106 LYS A CA 1
ATOM 856 C C . LYS A 1 106 ? 14.456 2.293 -8.164 1.00 87.62 106 LYS A C 1
ATOM 858 O O . LYS A 1 106 ? 14.575 1.257 -8.804 1.00 87.62 106 LYS A O 1
ATOM 863 N N . MET A 1 107 ? 13.278 2.754 -7.753 1.00 87.81 107 MET A N 1
ATOM 864 C CA . MET A 1 107 ? 12.026 2.027 -7.958 1.00 87.81 107 MET A CA 1
ATOM 865 C C . MET A 1 107 ? 11.726 1.793 -9.449 1.00 87.81 107 MET A C 1
ATOM 867 O O . MET A 1 107 ? 11.294 0.705 -9.821 1.00 87.81 107 MET A O 1
ATOM 871 N N . MET A 1 108 ? 12.009 2.767 -10.320 1.00 85.75 108 MET A N 1
ATOM 872 C CA . MET A 1 108 ? 11.843 2.604 -11.768 1.00 85.75 108 MET A CA 1
ATOM 873 C C . MET A 1 108 ? 12.823 1.582 -12.355 1.00 85.75 108 MET A C 1
ATOM 875 O O . MET A 1 108 ? 12.421 0.777 -13.197 1.00 85.75 108 MET A O 1
ATOM 879 N N . CYS A 1 109 ? 14.088 1.599 -11.922 1.00 87.31 109 CYS A N 1
ATOM 880 C CA . CYS A 1 109 ? 15.084 0.605 -12.323 1.00 87.31 109 CYS A CA 1
ATOM 881 C C . CYS A 1 109 ? 14.677 -0.806 -11.883 1.00 87.31 109 CYS A C 1
ATOM 883 O O . CYS A 1 109 ? 14.700 -1.724 -12.703 1.00 87.31 109 CYS A O 1
ATOM 885 N N . ASP A 1 110 ? 14.259 -0.961 -10.625 1.00 87.19 110 ASP A N 1
ATOM 886 C CA . ASP A 1 110 ? 13.825 -2.240 -10.058 1.00 87.19 110 ASP A CA 1
ATOM 887 C C . ASP A 1 110 ? 12.599 -2.783 -10.818 1.00 87.19 110 ASP A C 1
ATOM 889 O O . ASP A 1 110 ? 12.588 -3.941 -11.241 1.00 87.19 110 ASP A O 1
ATOM 893 N N . TYR A 1 111 ? 11.610 -1.926 -11.099 1.00 86.19 111 TYR A N 1
ATOM 894 C CA . TYR A 1 111 ? 10.429 -2.287 -11.891 1.00 86.19 111 TYR A CA 1
ATOM 895 C C . TYR A 1 111 ? 10.781 -2.689 -13.331 1.00 86.19 111 TYR A C 1
ATOM 897 O O . TYR A 1 111 ? 10.267 -3.678 -13.856 1.00 86.19 111 TYR A O 1
ATOM 905 N N . HIS A 1 112 ? 11.680 -1.952 -13.990 1.00 87.12 112 HIS A N 1
ATOM 906 C CA . HIS A 1 112 ? 12.115 -2.289 -15.345 1.00 87.12 112 HIS A CA 1
ATOM 907 C C . HIS A 1 112 ? 12.850 -3.635 -15.391 1.00 87.12 112 HIS A C 1
ATOM 909 O O . HIS A 1 112 ? 12.587 -4.446 -16.283 1.00 87.12 112 HIS A O 1
ATOM 915 N N . LEU A 1 113 ? 13.725 -3.896 -14.415 1.00 88.06 113 LEU A N 1
ATOM 916 C CA . LEU A 1 113 ? 14.415 -5.176 -14.283 1.00 88.06 113 LEU A CA 1
ATOM 917 C C . LEU A 1 113 ? 13.416 -6.322 -14.087 1.00 88.06 113 LEU A C 1
ATOM 919 O O . LEU A 1 113 ? 13.524 -7.336 -14.773 1.00 88.06 113 LEU A O 1
ATOM 923 N N . GLN A 1 114 ? 12.415 -6.145 -13.221 1.00 85.81 114 GLN A N 1
ATOM 924 C CA . GLN A 1 114 ? 11.357 -7.135 -13.006 1.00 85.81 114 GLN A CA 1
ATOM 925 C C . GLN A 1 114 ? 10.614 -7.467 -14.306 1.00 85.81 114 GLN A C 1
ATOM 927 O O . GLN A 1 114 ? 10.460 -8.642 -14.641 1.00 85.81 114 GLN A O 1
ATOM 932 N N . MET A 1 115 ? 10.195 -6.451 -15.063 1.00 86.19 115 MET A N 1
ATOM 933 C CA . MET A 1 115 ? 9.512 -6.646 -16.347 1.00 86.19 115 MET A CA 1
ATOM 934 C C . MET A 1 115 ? 10.401 -7.365 -17.370 1.00 86.19 115 MET A C 1
ATOM 936 O O . MET A 1 115 ? 9.932 -8.260 -18.070 1.00 86.19 115 MET A O 1
ATOM 940 N N . SER A 1 116 ? 11.686 -7.007 -17.433 1.00 89.88 116 SER A N 1
ATOM 941 C CA . SER A 1 116 ? 12.668 -7.646 -18.318 1.00 89.88 116 SER A CA 1
ATOM 942 C C . SER A 1 116 ? 12.850 -9.134 -17.994 1.00 89.88 116 SER A C 1
ATOM 944 O O . SER A 1 116 ? 12.807 -9.977 -18.890 1.00 89.88 116 SER A O 1
ATOM 946 N N . VAL A 1 117 ? 12.965 -9.479 -16.706 1.00 88.69 117 VAL A N 1
ATOM 947 C CA . VAL A 1 117 ? 13.060 -10.874 -16.245 1.00 88.69 117 VAL A CA 1
ATOM 948 C C . VAL A 1 117 ? 11.783 -11.648 -16.565 1.00 88.69 117 VAL A C 1
ATOM 950 O O . VAL A 1 117 ? 11.866 -12.757 -17.087 1.00 88.69 117 VAL A O 1
ATOM 953 N N . GLN A 1 118 ? 10.605 -11.072 -16.305 1.00 87.19 118 GLN A N 1
ATOM 954 C CA . GLN A 1 118 ? 9.330 -11.715 -16.636 1.00 87.19 118 GLN A CA 1
ATOM 955 C C . GLN A 1 118 ? 9.213 -12.016 -18.132 1.00 87.19 118 GLN A C 1
ATOM 957 O O . GLN A 1 118 ? 8.763 -13.099 -18.499 1.00 87.19 118 GLN A O 1
ATOM 962 N N . GLU A 1 119 ? 9.630 -11.088 -18.995 1.00 88.12 119 GLU A N 1
ATOM 963 C CA . GLU A 1 119 ? 9.608 -11.292 -20.443 1.00 88.12 119 GLU A CA 1
ATOM 964 C C . GLU A 1 119 ? 10.596 -12.376 -20.884 1.00 88.12 119 GLU A C 1
ATOM 966 O O . GLU A 1 119 ? 10.227 -13.273 -21.639 1.00 88.12 119 GLU A O 1
ATOM 971 N N . ALA A 1 120 ? 11.820 -12.361 -20.352 1.00 87.81 120 ALA A N 1
ATOM 972 C CA . ALA A 1 120 ? 12.806 -13.404 -20.623 1.00 87.81 120 ALA A CA 1
ATOM 973 C C . ALA A 1 120 ? 12.308 -14.796 -20.194 1.00 87.81 120 ALA A C 1
ATOM 975 O O . ALA A 1 120 ? 12.501 -15.770 -20.920 1.00 87.81 120 ALA A O 1
ATOM 976 N N . CYS A 1 121 ? 11.616 -14.899 -19.054 1.00 89.56 121 CYS A N 1
ATOM 977 C CA . CYS A 1 121 ? 11.027 -16.156 -18.593 1.00 89.56 121 CYS A CA 1
ATOM 978 C C . CYS A 1 121 ? 9.944 -16.686 -19.544 1.00 89.56 121 CYS A C 1
ATOM 980 O O . CYS A 1 121 ? 9.917 -17.888 -19.795 1.00 89.56 121 CYS A O 1
ATOM 982 N N . LYS A 1 122 ? 9.101 -15.828 -20.137 1.00 85.56 122 LYS A N 1
ATOM 983 C CA . LYS A 1 122 ? 8.086 -16.264 -21.120 1.00 85.56 122 LYS A CA 1
ATOM 984 C C . LYS A 1 122 ? 8.680 -16.913 -22.370 1.00 85.56 122 LYS A C 1
ATOM 986 O O . LYS A 1 122 ? 7.987 -17.659 -23.038 1.00 85.56 122 LYS A O 1
ATOM 991 N N . VAL A 1 123 ? 9.931 -16.610 -22.716 1.00 83.62 123 VAL A N 1
ATOM 992 C CA . VAL A 1 123 ? 10.611 -17.236 -23.865 1.00 83.62 123 VAL A CA 1
ATOM 993 C C . VAL A 1 123 ? 11.082 -18.657 -23.531 1.00 83.62 123 VAL A C 1
ATOM 995 O O . VAL A 1 123 ? 11.254 -19.480 -24.426 1.00 83.62 123 VAL A O 1
ATOM 998 N N . ILE A 1 124 ? 11.310 -18.944 -22.248 1.00 81.06 124 ILE A N 1
ATOM 999 C CA . ILE A 1 124 ? 11.840 -20.225 -21.756 1.00 81.06 124 ILE A CA 1
ATOM 1000 C C . ILE A 1 124 ? 10.707 -21.202 -21.387 1.00 81.06 124 ILE A C 1
ATOM 1002 O O . ILE A 1 124 ? 10.947 -22.408 -21.327 1.00 81.06 124 ILE A O 1
ATOM 1006 N N . THR A 1 125 ? 9.494 -20.695 -21.141 1.00 56.81 125 THR A N 1
ATOM 1007 C CA . THR A 1 125 ? 8.316 -21.474 -20.709 1.00 56.81 125 THR A CA 1
ATOM 1008 C C . THR A 1 125 ? 7.288 -21.571 -21.821 1.00 56.81 125 THR A C 1
ATOM 1010 O O . THR A 1 125 ? 6.737 -22.677 -22.007 1.00 56.81 125 THR A O 1
#

Radius of gyration: 16.92 Å; Cα contacts (8 Å, |Δi|>4): 104; chains: 1; bounding box: 39×42×46 Å

Nearest PDB structures (foldseek):
  8hmf-assembly1_E  TM=4.939E-01  e=7.362E+00  Tetrahymena thermophila
  8e0o-assembly1_A  TM=2.364E-01  e=1.738E+00  synthetic construct
  6e9z-assembly1_B  TM=2.524E-01  e=1.738E+00  synthetic construct
  8e0o-assembly1_C  TM=1.917E-01  e=1.093E+00  synthetic construct
  7rdr-assembly1_A  TM=2.524E-01  e=4.874E+00  unidentified

Mean predicted aligned error: 5.5 Å

Secondary structure (DSSP, 8-state):
-HHHHHHHHHTT-HHHHHHHHHHHT-HHHHHHHHHHTS--HHHHHHHHHHHT-HHHHHHHHHHHTT-HHHHHHHHHHGGGTS-THHHHTTPPTT---TTHHHHHHHHHHHHHHHHHHHHHHHHH-

S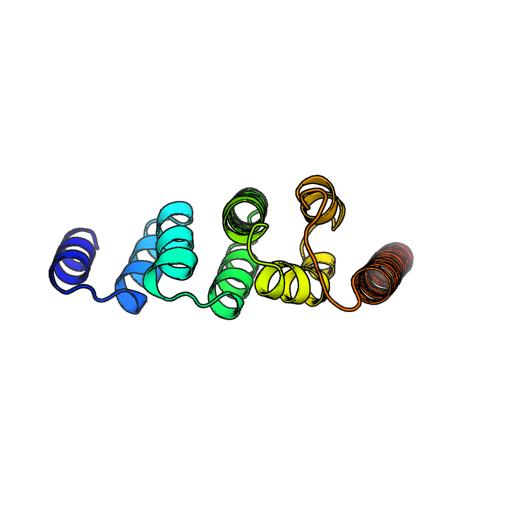olvent-accessible surface area (backbone atoms only — not comparable to full-atom values): 7129 Å² total; per-residue (Å²): 108,68,72,59,42,52,54,25,61,79,67,65,37,57,74,60,37,32,56,50,27,51,73,75,64,44,45,67,61,23,44,47,44,29,54,73,72,63,64,33,64,69,59,42,52,50,52,32,58,77,66,71,39,69,65,51,48,52,53,52,43,69,74,33,44,88,37,45,73,50,43,58,54,43,49,76,54,40,44,85,78,47,71,54,63,68,54,62,77,58,56,55,91,87,66,82,43,83,63,46,69,59,46,49,52,49,34,52,50,54,37,52,50,50,54,51,52,54,54,56,48,62,76,77,106

pLDDT: mean 87.78, std 5.0, range [56.81, 94.19]

Organism: NCBI:txid2847425

Sequence (125 aa):
IQEALDVCQDNEFYPEMVFLLGRIGNTREALQIIIEKLNNINHAINFCQEHNDKELWTDLIKQTVHKPECVTLLLKRIGNYVDPRMLIQNIQSGCEIKDLKESLAKMMCDYHLQMSVQEACKVIT

InterPro domains:
  IPR000547 Clathrin, heavy chain/VPS, 7-fold repeat [PS50236] (1-73)
  IPR011990 Tetratricopeptide-like helical domain superfamily [G3DSA:1.25.40.10] (1-125)
  IPR045111 Vacuolar protein sorting-associated protein Vps41/Vps8 [PTHR12616] (2-124)

=== Feature glossary ===
The record interleaves many kinds of information about one protein. Here is each kind framed as the question it answers.

Q: What does the local fold look like, residue by residue?
A: A 3Di character summarizes, for each residue, the relative orientation of the Cα frame of its nearest spatial neighbor. Because it encodes fold topology rather than chemistry, 3Di alignments detect remote structural similarity that sequence alignment misses.

Q: Which residues are in helices, strands, or loops?
A: Secondary structure is the local, repeating backbone conformation. DSSP classifies it into eight states by reading the hydrogen-bond network: three helix types (H, G, I), two β types (E, B), two non-regular types (T, S), and unstructured coil (-).

Q: How big and how compact is the whole molecule?
A: Three whole-structure scalars: the radius of gyration (RMS distance of Cα from centroid, in Å), the count of Cα–Cα contacts (pairs closer than 8 Å and separated by more than four residues in sequence — i.e. tertiary, not local, contacts), and the bounding-box dimensions. Together they distinguish compact globular folds from extended fibres or disordered chains.

Q: How confident is the AlphaFold model at each residue?
A: For AlphaFold models, the B-factor field carries pLDDT — the model's own estimate of local accuracy on a 0–100 scale. Regions with pLDDT<50 should be treated as essentially unmodeled; they often correspond to intrinsically disordered segments.

Q: What family and function is it annotated with?
A: Functional annotations link the protein to curated databases. InterPro entries identify conserved domains and families by matching the sequence against member-database signatures (Pfam, PROSITE, CDD, …). Gene Ontology (GO) terms describe molecular function, biological process, and cellular component in a controlled vocabulary. CATH places the structure in a hierarchical fold classification (Class/Architecture/Topology/Homologous-superfamily). The organism is the source species.

Q: What known structures does this most resemble?
A: Nearest PDB neighbors are the top structural matches found by Foldseek when searching this structure against the entire Protein Data Bank. Each hit reports a TM-score (0 to 1; >0.5 almost always implies the same fold) and an E-value. These are *structural* homologs — they may share no detectable sequence similarity.

Q: Which residues are buried vs exposed?
A: Solvent-accessible surface area (SASA) is the area in Å² traced out by the centre of a 1.4 Å probe sphere (a water molecule) rolled over the protein's van der Waals surface (Shrake–Rupley / Lee–Richards construction). Buried residues have near-ze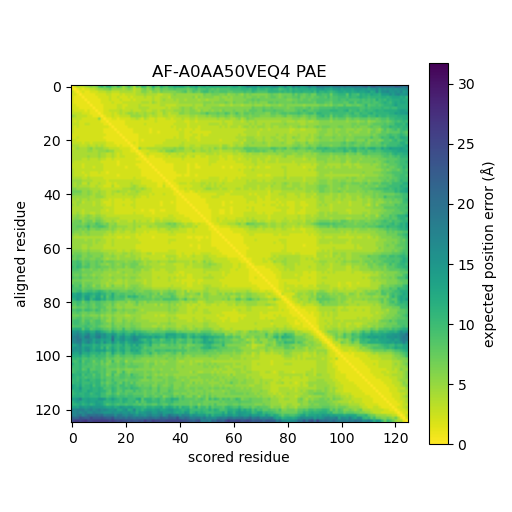ro SASA; fully exposed residues can exceed 200 Å². The total SASA scales roughly with the number of surface residues.

Q: What are the backbone torsion angles?
A: φ (phi) and ψ (psi) are the two rotatable backbone dihedrals per residue: φ is the C(i-1)–N–Cα–C torsion, ψ is the N–Cα–C–N(i+1) torsion, both in degrees on (−180°, 180°]. α-helical residues cluster near (−60°, −45°); β-strand residues near (−120°, +130°). A Ramachandran plot is simply a scatter of (φ, ψ) for every residue.

Q: Are the domains correctly placed relative to each other?
A: Predicted aligned error is AlphaFold's pairwise confidence. Unlike pLDDT (per-residue), PAE is per-residue-pair and captures whether two parts of the structure are correctly placed relative to each other. Units are ångströms of expected positional error.

Q: What if only a Cα trace is available?
A: P-SEA three-state annotation labels each residue as helix, strand, or coil based purely on the geometry of the Cα trace. It serves as a fallback when the full backbone (and thus DSSP) is unavailable.

Q: What is the amino-acid chain?
A: This is the polypeptide sequence — one letter per residue, N-terminus first. Length ranges from a few dozen residues for small domains to over a thousand for large multi-domain proteins.

Q: What do the rendered images show?
A: The six renders are orthographic views along the three Cartesian axes in both directions. Representation (cartoon, sticks, or surface) and color scheme (sequence-rainbow or by-chain) vary across proteins so the training set covers all the common visualization conventions.

Q: What do the diagnostic plots show?
A: Plot images: a contact map (which residues are close in 3D, as an N×N binary image), a Ramachandran scatter (backbone torsion angles, revealing secondary-structure composition at a glance), and — for AlphaFold structures — a PAE heatmap (pairwise prediction confidence).

Q: How mobile is each atom in the crystal?
A: B-factor (Debye–Waller factor) reflects atomic displacement in the crystal lattice. It is an experimental observable (units Å²), not a prediction; low values mean the atom is pinned down, high values mean it moves or is heterogeneous across the crystal.

Q: Where is each backbone atom in 3D?
A: The mmCIF table is the protein's shape written out atom by atom. For each backbone N, Cα, C, and carbonyl O, it records an (x, y, z) coordinate triple in Å plus the residue type, chain letter, and residue number.